Protein AF-A0A917W7C1-F1 (afdb_monomer_lite)

Foldseek 3Di:
DDAFDWDPDDLQLFPFDWDWDDDPNWIKIKTKHKAFDPVLAPDPVPADQLDWFFAQLPPDPPPVPDPRRGGRTFIWMWMWIDDPVDTHTFDIDTDHAQDWDDGPQKIKHWPDFIHGNCRHVHGGPSPTDTIMTIDTDPPPD

Radius of gyration: 16.4 Å; chains: 1; bounding box: 44×34×48 Å

Sequence (141 aa):
MTELAQLPVDPDEGFPQAFLFAFGGTTYGITWYVDAAESQLPAARAADPTMIIDVTGDRSADAVTAKNPAPQGILVLTVDRRDADAITPLLRRRVIPGLSYAAGQLLLVVRTATIALGNLNGTGSYGSVLDVGVGPMAGAA

Organism: NCBI:txid1716077

Secondary structure (DSSP, 8-state):
-PPPEEP---GGG-BSEEEEEEETTEEEEEEEEEE--GGGSPPGGG--TTPEE-SSS---TTSTTSS-PPPS-EEEEEEEEEETTEEEEEEEEE--TT-EEEETTEEEEEEEEEEEGGGBS--S-SS-EEEEEEEEPTT--

pLDDT: mean 87.62, std 14.84, range [42.41, 98.56]

Structure (mmCIF, N/CA/C/O backbone):
data_AF-A0A917W7C1-F1
#
_entry.id   AF-A0A917W7C1-F1
#
loop_
_atom_site.group_PDB
_atom_site.id
_atom_site.type_symbol
_atom_site.label_atom_id
_atom_site.label_alt_id
_atom_site.label_comp_id
_atom_site.label_asym_id
_atom_site.label_entity_id
_atom_site.label_seq_id
_atom_site.pdbx_PDB_ins_code
_atom_site.Cartn_x
_atom_site.Cartn_y
_atom_site.Cartn_z
_atom_site.occupancy
_atom_site.B_iso_or_equiv
_atom_site.auth_seq_id
_atom_site.auth_comp_id
_atom_site.auth_asym_id
_atom_site.auth_atom_id
_atom_site.pdbx_PDB_model_num
ATOM 1 N N . MET A 1 1 ? -3.629 -20.878 12.771 1.00 53.16 1 MET A N 1
ATOM 2 C CA . MET A 1 1 ? -3.336 -19.730 11.886 1.00 53.16 1 MET A CA 1
ATOM 3 C C . MET A 1 1 ? -4.649 -19.022 11.626 1.00 53.16 1 MET A C 1
ATOM 5 O O . MET A 1 1 ? -5.591 -19.702 11.249 1.00 53.16 1 MET A O 1
ATOM 9 N N . THR A 1 2 ? -4.741 -17.722 11.899 1.00 66.00 2 THR A N 1
ATOM 10 C CA . THR A 1 2 ? -5.923 -16.923 11.540 1.00 66.00 2 THR A CA 1
ATOM 11 C C . THR A 1 2 ? -5.978 -16.808 10.020 1.00 66.00 2 THR A C 1
ATOM 13 O O . THR A 1 2 ? -4.981 -16.430 9.406 1.00 66.00 2 THR A O 1
ATOM 16 N N . GLU A 1 3 ? -7.100 -17.176 9.412 1.00 83.31 3 GLU A N 1
ATOM 17 C CA . GLU A 1 3 ? -7.321 -16.996 7.978 1.00 83.31 3 GLU A CA 1
ATOM 18 C C . GLU A 1 3 ? -7.468 -15.496 7.677 1.00 83.31 3 GLU A C 1
ATOM 20 O O . GLU A 1 3 ? -8.243 -14.802 8.337 1.00 83.31 3 GLU A O 1
ATOM 25 N N . LEU A 1 4 ? -6.671 -14.979 6.737 1.00 91.44 4 LEU A N 1
ATOM 26 C CA . LEU A 1 4 ? -6.693 -13.568 6.348 1.00 91.44 4 LEU A CA 1
ATOM 27 C C . LEU A 1 4 ? -7.550 -13.396 5.096 1.00 91.44 4 LEU A C 1
ATOM 29 O O . LEU A 1 4 ? -7.293 -14.047 4.081 1.00 91.44 4 LEU A O 1
ATOM 33 N N . ALA A 1 5 ? -8.508 -12.474 5.154 1.00 93.88 5 ALA A N 1
ATOM 34 C CA . ALA A 1 5 ? -9.292 -12.069 3.996 1.00 93.88 5 ALA A CA 1
ATOM 35 C C . ALA A 1 5 ? -8.413 -11.306 2.996 1.00 93.88 5 ALA A C 1
ATOM 37 O O . ALA A 1 5 ? -7.397 -10.722 3.368 1.00 93.88 5 ALA A O 1
ATOM 38 N N . GLN A 1 6 ? -8.792 -11.300 1.721 1.00 95.44 6 GLN A N 1
ATOM 39 C CA . GLN A 1 6 ? -8.099 -10.509 0.709 1.00 95.44 6 GLN A CA 1
ATOM 40 C C . GLN A 1 6 ? -8.564 -9.050 0.767 1.00 95.44 6 GLN A C 1
ATOM 42 O O . GLN A 1 6 ? -9.763 -8.769 0.775 1.00 95.44 6 GLN A O 1
ATOM 47 N N . LEU A 1 7 ? -7.610 -8.123 0.810 1.00 95.38 7 LEU A N 1
ATOM 48 C CA . LEU A 1 7 ? -7.875 -6.694 0.716 1.00 95.38 7 LEU A CA 1
ATOM 49 C C . LEU A 1 7 ? -8.205 -6.328 -0.748 1.00 95.38 7 LEU A C 1
ATOM 51 O O . LEU A 1 7 ? -7.538 -6.846 -1.647 1.00 95.38 7 LEU A O 1
ATOM 55 N N . PRO A 1 8 ? -9.194 -5.453 -1.014 1.00 93.25 8 PRO A N 1
ATOM 56 C CA . PRO A 1 8 ? -9.654 -5.148 -2.371 1.00 93.25 8 PRO A CA 1
ATOM 57 C C . PRO A 1 8 ? -8.722 -4.153 -3.080 1.00 93.25 8 PRO A C 1
ATOM 59 O O . PRO A 1 8 ? -9.087 -3.014 -3.343 1.00 93.25 8 PRO A O 1
ATOM 62 N N . VAL A 1 9 ? -7.491 -4.577 -3.340 1.00 95.12 9 VAL A N 1
ATOM 63 C CA . VAL A 1 9 ? -6.515 -3.829 -4.135 1.00 95.12 9 VAL A CA 1
ATOM 64 C C . VAL A 1 9 ? -6.744 -4.160 -5.609 1.00 95.12 9 VAL A C 1
ATOM 66 O O . VAL A 1 9 ? -6.735 -5.336 -5.971 1.00 95.12 9 VAL A O 1
ATOM 69 N N . ASP A 1 10 ? -6.919 -3.137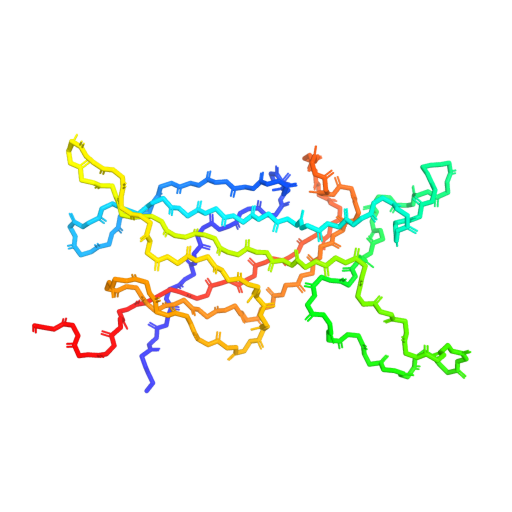 -6.445 1.00 95.88 10 ASP A N 1
ATOM 70 C CA . ASP A 1 10 ? -6.969 -3.271 -7.906 1.00 95.88 10 ASP A CA 1
ATOM 71 C C . ASP A 1 10 ? -5.689 -2.681 -8.530 1.00 95.88 10 ASP A C 1
ATOM 73 O O . ASP A 1 10 ? -5.558 -1.457 -8.607 1.00 95.88 10 ASP A O 1
ATOM 77 N N . PRO A 1 11 ? -4.717 -3.508 -8.954 1.00 94.31 11 PRO A N 1
ATOM 78 C CA . PRO A 1 11 ? -3.465 -3.018 -9.526 1.00 94.31 11 PRO A CA 1
ATOM 79 C C . PRO A 1 11 ? -3.634 -2.208 -10.820 1.00 94.31 11 PRO A C 1
ATOM 81 O O . PRO A 1 11 ? -2.737 -1.433 -11.160 1.00 94.31 11 PRO A O 1
ATOM 84 N N . ASP A 1 12 ? -4.759 -2.356 -11.525 1.00 96.44 12 ASP A N 1
ATOM 85 C CA . ASP A 1 12 ? -5.012 -1.663 -12.789 1.00 96.44 12 ASP A CA 1
ATOM 86 C C . ASP A 1 12 ? -5.416 -0.194 -12.573 1.00 96.44 12 ASP A C 1
ATOM 88 O O . ASP A 1 12 ? -5.289 0.618 -13.494 1.00 96.44 12 ASP A O 1
ATOM 92 N N . GLU A 1 13 ? -5.821 0.193 -11.357 1.00 96.38 13 GLU A N 1
ATOM 93 C CA . GLU A 1 13 ? -6.025 1.602 -10.980 1.00 96.38 13 GLU A CA 1
ATOM 94 C C . GLU A 1 13 ? -4.703 2.380 -10.844 1.00 96.38 13 GLU A C 1
ATOM 96 O O . GLU A 1 13 ? -4.704 3.613 -10.827 1.00 96.38 13 GLU A O 1
ATOM 101 N N . GLY A 1 14 ? -3.568 1.677 -10.802 1.00 96.12 14 GLY A N 1
ATOM 102 C CA . GLY A 1 14 ? -2.247 2.279 -10.682 1.00 96.12 14 GLY A CA 1
ATOM 103 C C . GLY A 1 14 ? -1.865 2.685 -9.262 1.00 96.12 14 GLY A C 1
ATOM 104 O O . GLY A 1 14 ? -2.600 2.496 -8.300 1.00 96.12 14 GLY A O 1
ATOM 105 N N . PHE A 1 15 ? -0.662 3.241 -9.129 1.00 96.69 15 PHE A N 1
ATOM 106 C CA . PHE A 1 15 ? -0.091 3.686 -7.860 1.00 96.69 15 PHE A CA 1
ATOM 107 C C . PHE A 1 15 ? 0.298 5.163 -7.980 1.00 96.69 15 PHE A C 1
ATOM 109 O O . PHE A 1 15 ? 1.147 5.484 -8.812 1.00 96.69 15 PHE A O 1
ATOM 116 N N . PRO A 1 16 ? -0.271 6.070 -7.168 1.00 97.31 16 PRO A N 1
ATOM 117 C CA . PRO A 1 16 ? -0.978 5.795 -5.918 1.00 97.31 16 PRO A CA 1
ATOM 118 C C . PRO A 1 16 ? -2.406 5.242 -6.080 1.00 97.31 16 PRO A C 1
ATOM 120 O O . PRO A 1 16 ? -3.151 5.696 -6.939 1.00 97.31 16 PRO A O 1
ATOM 123 N N . GLN A 1 17 ? -2.793 4.341 -5.172 1.00 96.75 17 GLN A N 1
ATOM 124 C CA . GLN A 1 17 ? -4.163 3.849 -4.988 1.00 96.75 17 GLN A CA 1
ATOM 125 C C . GLN A 1 17 ? -4.610 4.102 -3.550 1.00 96.75 17 GLN A C 1
ATOM 127 O O . GLN A 1 17 ? -3.856 3.832 -2.613 1.00 96.75 17 GLN A O 1
ATOM 132 N N . ALA A 1 18 ? -5.842 4.575 -3.358 1.00 97.06 18 ALA A N 1
ATOM 133 C CA . ALA A 1 18 ? -6.411 4.803 -2.036 1.00 97.06 18 ALA A CA 1
ATOM 134 C C . ALA A 1 18 ? -7.886 4.406 -1.972 1.00 97.06 18 ALA A C 1
ATOM 136 O O . ALA A 1 18 ? -8.655 4.702 -2.881 1.00 97.06 18 ALA A O 1
ATOM 137 N N . PHE A 1 19 ? -8.295 3.797 -0.862 1.00 97.06 19 PHE A N 1
ATOM 138 C CA . PHE A 1 19 ? -9.686 3.418 -0.629 1.00 97.06 19 PHE A CA 1
ATOM 139 C C . PHE A 1 19 ? -10.024 3.398 0.863 1.00 97.06 19 PHE A C 1
ATOM 141 O O . PHE A 1 19 ? -9.150 3.427 1.734 1.00 97.06 19 PHE A O 1
ATOM 148 N N . LEU A 1 20 ? -11.326 3.366 1.150 1.00 96.69 20 LEU A N 1
ATOM 149 C CA . LEU A 1 20 ? -11.849 3.193 2.499 1.00 96.69 20 LEU A CA 1
ATOM 150 C C . LEU A 1 20 ? -12.115 1.719 2.781 1.00 96.69 20 LEU A C 1
ATOM 152 O O . LEU A 1 20 ? -12.650 1.001 1.939 1.00 96.69 20 LEU A O 1
ATOM 156 N N . PHE A 1 21 ? -11.787 1.286 3.991 1.00 96.50 21 PHE A N 1
ATOM 157 C CA . PHE A 1 21 ? -11.978 -0.082 4.444 1.00 96.50 21 PHE A CA 1
ATOM 158 C C . PHE A 1 21 ? -12.627 -0.093 5.828 1.00 96.50 21 PHE A C 1
ATOM 160 O O . PHE A 1 21 ? -12.079 0.460 6.778 1.00 96.50 21 PHE A O 1
ATOM 167 N N . ALA A 1 22 ? -13.802 -0.707 5.950 1.00 95.50 22 ALA A N 1
ATOM 168 C CA . ALA A 1 22 ? -14.512 -0.816 7.221 1.00 95.50 22 ALA A CA 1
ATOM 169 C C . ALA A 1 22 ? -14.181 -2.144 7.917 1.00 95.50 22 ALA A C 1
ATOM 171 O O . ALA A 1 22 ? -14.325 -3.213 7.324 1.00 95.50 22 ALA A O 1
ATOM 172 N N . PHE A 1 23 ? -13.779 -2.088 9.187 1.00 93.88 23 PHE A N 1
ATOM 173 C CA . PHE A 1 23 ? -13.462 -3.265 9.997 1.00 93.88 23 PHE A CA 1
ATOM 174 C C . PHE A 1 23 ? -13.722 -2.997 11.479 1.00 93.88 23 PHE A C 1
ATOM 176 O O . PHE A 1 23 ? -13.302 -1.968 12.005 1.00 93.88 23 PHE A O 1
ATOM 183 N N . GLY A 1 24 ? -14.414 -3.912 12.166 1.00 90.25 24 GLY A N 1
ATOM 184 C CA . GLY A 1 24 ? -14.677 -3.777 13.606 1.00 90.25 24 GLY A CA 1
ATOM 185 C C . GLY A 1 24 ? -15.411 -2.481 13.985 1.00 90.25 24 GLY A C 1
ATOM 186 O O . GLY A 1 24 ? -15.123 -1.892 15.021 1.00 90.25 24 GLY A O 1
ATOM 187 N N . GLY A 1 25 ? -16.297 -1.979 13.115 1.00 91.94 25 GLY A N 1
ATOM 188 C CA . GLY A 1 25 ? -16.991 -0.695 13.306 1.00 91.94 25 GLY A CA 1
ATOM 189 C C . GLY A 1 25 ? -16.124 0.551 13.077 1.00 91.94 25 GLY A C 1
ATOM 190 O O . GLY A 1 25 ? -16.618 1.666 13.206 1.00 91.94 25 GLY A O 1
ATOM 191 N N . THR A 1 26 ? -14.854 0.378 12.711 1.00 95.00 26 THR A N 1
ATOM 192 C CA . THR A 1 26 ? -13.909 1.458 12.420 1.00 95.00 26 THR A CA 1
ATOM 193 C C . THR A 1 26 ? -13.712 1.594 10.911 1.00 95.00 26 THR A C 1
ATOM 195 O O . THR A 1 26 ? -13.556 0.590 10.215 1.00 95.00 26 THR A O 1
ATOM 198 N N . THR A 1 27 ? -13.688 2.826 10.396 1.00 97.50 27 THR A N 1
ATOM 199 C CA . THR A 1 27 ? -13.312 3.095 8.999 1.00 97.50 27 THR A CA 1
ATOM 200 C C . THR A 1 27 ? -11.828 3.420 8.924 1.00 97.50 27 THR A C 1
ATOM 202 O O . THR A 1 27 ? -11.333 4.261 9.670 1.00 97.50 27 THR A O 1
ATOM 205 N N . TYR A 1 28 ? -11.120 2.774 8.007 1.00 98.00 28 TYR A N 1
ATOM 206 C CA . TYR A 1 28 ? -9.709 3.006 7.736 1.00 98.00 28 TYR A CA 1
ATOM 207 C C . TYR A 1 28 ? -9.538 3.608 6.343 1.00 98.00 28 TYR A C 1
ATOM 209 O O . TYR A 1 28 ? -10.162 3.142 5.391 1.00 98.00 28 TYR A O 1
ATOM 217 N N . GLY A 1 29 ? -8.691 4.625 6.212 1.00 98.06 29 GLY A N 1
ATOM 218 C CA . GLY A 1 29 ? -8.118 5.013 4.929 1.00 98.06 29 GLY A CA 1
ATOM 219 C C . GLY A 1 29 ? -6.871 4.179 4.675 1.00 98.06 29 GLY A C 1
ATOM 220 O O . GLY A 1 29 ? -5.966 4.148 5.508 1.00 98.06 29 GLY A O 1
ATOM 221 N N . ILE A 1 30 ? -6.834 3.472 3.551 1.00 98.38 30 ILE A N 1
ATOM 222 C CA . ILE A 1 30 ? -5.670 2.695 3.121 1.00 98.38 30 ILE A CA 1
ATOM 223 C C . ILE A 1 30 ? -5.138 3.339 1.851 1.00 98.38 30 ILE A C 1
ATOM 225 O O . ILE A 1 30 ? -5.904 3.665 0.946 1.00 98.38 30 ILE A O 1
ATOM 229 N N . THR A 1 31 ? -3.827 3.550 1.783 1.00 98.38 31 THR A N 1
ATOM 230 C CA . THR A 1 31 ? -3.172 4.065 0.579 1.00 98.38 31 THR A CA 1
ATOM 231 C C . THR A 1 31 ? -1.894 3.298 0.298 1.00 98.38 31 THR A C 1
ATOM 233 O O . THR A 1 31 ? -1.088 3.044 1.197 1.00 98.38 31 THR A O 1
ATOM 236 N N . TRP A 1 32 ? -1.718 2.968 -0.974 1.00 97.69 32 TRP A N 1
ATOM 237 C CA . TRP A 1 32 ? -0.531 2.360 -1.544 1.00 97.69 32 TRP A CA 1
ATOM 238 C C . TRP A 1 32 ? 0.084 3.344 -2.516 1.00 97.69 32 TRP A C 1
ATOM 240 O O . TRP A 1 32 ? -0.611 3.878 -3.376 1.00 97.69 32 TRP A O 1
ATOM 250 N N . TYR A 1 33 ? 1.382 3.584 -2.411 1.00 97.19 33 TYR A N 1
ATOM 251 C CA . TYR A 1 33 ? 2.092 4.372 -3.408 1.00 97.19 33 TYR A CA 1
ATOM 252 C C . TYR A 1 33 ? 3.516 3.863 -3.576 1.00 97.19 33 TYR A C 1
ATOM 254 O O . TYR A 1 33 ? 4.097 3.287 -2.655 1.00 97.19 33 TYR A O 1
ATOM 262 N N . VAL A 1 34 ? 4.071 4.079 -4.765 1.00 95.88 34 VAL A N 1
ATOM 263 C CA . VAL A 1 34 ? 5.476 3.801 -5.045 1.00 95.88 34 VAL A CA 1
ATOM 264 C C . VAL A 1 34 ? 6.249 5.106 -4.964 1.00 95.88 34 VAL A C 1
ATOM 266 O O . VAL A 1 34 ? 5.892 6.089 -5.609 1.00 95.88 34 VAL A O 1
ATOM 269 N N . ASP A 1 35 ? 7.305 5.103 -4.164 1.00 94.50 35 ASP A N 1
ATOM 270 C CA . ASP A 1 35 ? 8.299 6.168 -4.133 1.00 94.50 35 ASP A CA 1
ATOM 271 C C . ASP A 1 35 ? 9.521 5.697 -4.924 1.00 94.50 35 ASP A C 1
ATOM 273 O O . ASP A 1 35 ? 10.245 4.799 -4.488 1.00 94.50 35 ASP A O 1
ATOM 277 N N . ALA A 1 36 ? 9.695 6.239 -6.125 1.00 91.19 36 ALA A N 1
ATOM 278 C CA . ALA A 1 36 ? 10.780 5.905 -7.034 1.00 91.19 36 ALA A CA 1
ATOM 279 C C . ALA A 1 36 ? 11.406 7.198 -7.553 1.00 91.19 36 ALA A C 1
ATOM 281 O O . ALA A 1 36 ? 10.706 8.071 -8.072 1.00 91.19 36 ALA A O 1
ATOM 282 N N . ALA A 1 37 ? 12.728 7.323 -7.438 1.00 87.75 37 ALA A N 1
ATOM 283 C CA . ALA A 1 37 ? 13.425 8.441 -8.051 1.00 87.75 37 ALA A CA 1
ATOM 284 C C . ALA A 1 37 ? 13.436 8.256 -9.573 1.00 87.75 37 ALA A C 1
ATOM 286 O O . ALA A 1 37 ? 13.812 7.196 -10.070 1.00 87.75 37 ALA A O 1
ATOM 287 N N . GLU A 1 38 ? 13.086 9.302 -10.324 1.00 86.06 38 GLU A N 1
ATOM 288 C CA . GLU A 1 38 ? 13.045 9.260 -11.795 1.00 86.06 38 GLU A CA 1
ATOM 289 C C . GLU A 1 38 ? 14.380 8.798 -12.405 1.00 86.06 38 GLU A C 1
ATOM 291 O O . GLU A 1 38 ? 14.400 8.058 -13.382 1.00 86.06 38 GLU A O 1
ATOM 296 N N . SER A 1 39 ? 15.506 9.147 -11.774 1.00 85.50 39 SER A N 1
ATOM 297 C CA . SER A 1 39 ? 16.850 8.722 -12.188 1.00 85.50 39 SER A CA 1
ATOM 298 C C . SER A 1 39 ? 17.114 7.216 -12.059 1.00 85.50 39 SER A C 1
ATOM 300 O O . SER A 1 39 ? 18.090 6.726 -12.626 1.00 85.50 39 SER A O 1
ATOM 302 N N . GLN A 1 40 ? 16.283 6.485 -11.314 1.00 83.94 40 GLN A N 1
ATOM 303 C CA . GLN A 1 40 ? 16.345 5.027 -11.179 1.00 83.94 40 GLN A CA 1
ATOM 304 C C . GLN A 1 40 ? 15.425 4.303 -12.173 1.00 83.94 40 GLN A C 1
ATOM 306 O O . GLN A 1 40 ? 15.523 3.081 -12.313 1.00 83.94 40 GLN A O 1
ATOM 311 N N . LEU A 1 41 ? 14.541 5.034 -12.858 1.00 85.75 41 LEU A N 1
ATOM 312 C CA . LEU A 1 41 ? 13.612 4.484 -13.837 1.00 85.75 41 LEU A CA 1
ATOM 313 C C . LEU A 1 41 ? 14.218 4.507 -15.252 1.00 85.75 41 LEU A C 1
ATOM 315 O O . LEU A 1 41 ? 15.095 5.324 -15.551 1.00 85.75 41 LEU A O 1
ATOM 319 N N . PRO A 1 42 ? 13.768 3.618 -16.157 1.00 83.31 42 PRO A N 1
ATOM 320 C CA . PRO A 1 42 ? 14.144 3.692 -17.563 1.00 83.31 42 PRO A CA 1
ATOM 321 C C . PRO A 1 42 ? 13.755 5.042 -18.171 1.00 83.31 42 PRO A C 1
ATOM 323 O O . PRO A 1 42 ? 12.680 5.575 -17.899 1.00 83.31 42 PRO A O 1
ATOM 326 N N . ALA A 1 43 ? 14.600 5.574 -19.054 1.00 80.62 43 ALA A N 1
ATOM 327 C CA . ALA A 1 43 ? 14.269 6.786 -19.794 1.00 80.62 43 ALA A CA 1
ATOM 328 C C . ALA A 1 43 ? 12.974 6.592 -20.604 1.00 80.62 43 ALA A C 1
ATOM 330 O O . ALA A 1 43 ? 12.817 5.579 -21.284 1.00 80.62 43 ALA A O 1
ATOM 331 N N . ALA A 1 44 ? 12.090 7.597 -20.609 1.00 73.56 44 ALA A N 1
ATOM 332 C CA . ALA A 1 44 ? 10.744 7.502 -21.191 1.00 73.56 44 ALA A CA 1
ATOM 333 C C . ALA A 1 44 ? 10.700 6.993 -22.647 1.00 73.56 44 ALA A C 1
ATOM 335 O O . ALA A 1 44 ? 9.775 6.291 -23.034 1.00 73.56 44 ALA A O 1
ATOM 336 N N . ARG A 1 45 ? 11.718 7.298 -23.465 1.00 62.44 45 ARG A N 1
ATOM 337 C CA . ARG A 1 45 ? 11.799 6.835 -24.867 1.00 62.44 45 ARG A CA 1
ATOM 338 C C . ARG A 1 45 ? 12.095 5.338 -25.027 1.00 62.44 45 ARG A C 1
ATOM 340 O O . ARG A 1 45 ? 11.934 4.821 -26.125 1.00 62.44 45 ARG A O 1
ATOM 347 N N . ALA A 1 46 ? 12.560 4.677 -23.972 1.00 69.06 46 ALA A N 1
ATOM 348 C CA . ALA A 1 46 ? 12.903 3.256 -23.939 1.00 69.06 46 ALA A CA 1
ATOM 349 C C . ALA A 1 46 ? 12.057 2.473 -22.916 1.00 69.06 46 ALA A C 1
ATOM 351 O O . ALA A 1 46 ? 12.327 1.299 -22.673 1.00 69.06 46 ALA A O 1
ATOM 352 N N . ALA A 1 47 ? 11.070 3.122 -22.292 1.00 80.56 47 ALA A N 1
ATOM 353 C CA . ALA A 1 47 ? 10.235 2.526 -21.264 1.00 80.56 47 ALA A CA 1
ATOM 354 C C . ALA A 1 47 ? 9.197 1.581 -21.886 1.00 80.56 47 ALA A C 1
ATOM 356 O O . ALA A 1 47 ? 8.262 2.021 -22.553 1.00 80.56 47 ALA A O 1
ATOM 357 N N . ASP A 1 48 ? 9.354 0.283 -21.637 1.00 89.81 48 ASP A N 1
ATOM 358 C CA . ASP A 1 48 ? 8.273 -0.686 -21.799 1.00 89.81 48 ASP A CA 1
ATOM 359 C C . ASP A 1 48 ? 7.331 -0.558 -20.586 1.00 89.81 48 ASP A C 1
ATOM 361 O O . ASP A 1 48 ? 7.781 -0.764 -19.454 1.00 89.81 48 ASP A O 1
ATOM 365 N N . PRO A 1 49 ? 6.043 -0.210 -20.768 1.00 91.25 49 PRO A N 1
ATOM 366 C CA . PRO A 1 49 ? 5.115 -0.048 -19.652 1.00 91.25 49 PRO A CA 1
ATOM 367 C C . PRO A 1 49 ? 4.869 -1.354 -18.882 1.00 91.25 49 PRO A C 1
ATOM 369 O O . PRO A 1 49 ? 4.486 -1.298 -17.717 1.00 91.25 49 PRO A O 1
ATOM 372 N N . THR A 1 50 ? 5.129 -2.518 -19.481 1.00 93.50 50 THR A N 1
ATOM 373 C CA . THR A 1 50 ? 5.004 -3.832 -18.824 1.00 93.50 50 THR A CA 1
ATOM 374 C C . THR A 1 50 ? 6.246 -4.227 -18.020 1.00 93.50 50 THR A C 1
ATOM 376 O O . THR A 1 50 ? 6.250 -5.238 -17.316 1.00 93.50 50 THR A O 1
ATOM 379 N N . MET A 1 51 ? 7.318 -3.426 -18.080 1.00 90.75 51 MET A N 1
ATOM 380 C CA . MET A 1 51 ? 8.543 -3.683 -17.331 1.00 90.75 51 MET A CA 1
ATOM 381 C C . MET A 1 51 ? 8.282 -3.655 -15.825 1.00 90.75 51 MET A C 1
ATOM 383 O O . MET A 1 51 ? 7.863 -2.638 -15.276 1.00 90.75 51 MET A O 1
ATOM 387 N N . ILE A 1 52 ? 8.633 -4.742 -15.137 1.00 90.44 52 ILE A N 1
ATOM 388 C CA . ILE A 1 52 ? 8.576 -4.799 -13.676 1.00 90.44 52 ILE A CA 1
ATOM 389 C C . ILE A 1 52 ? 9.752 -4.047 -13.053 1.00 90.44 52 ILE A C 1
ATOM 391 O O . ILE A 1 52 ? 10.926 -4.403 -13.264 1.00 90.44 52 ILE A O 1
ATOM 395 N N . ILE A 1 53 ? 9.417 -3.066 -12.218 1.00 88.19 53 ILE A N 1
ATOM 396 C CA . ILE A 1 53 ? 10.367 -2.381 -11.349 1.00 88.19 53 ILE A CA 1
ATOM 397 C C . ILE A 1 53 ? 10.435 -3.061 -9.978 1.00 88.19 53 ILE A C 1
ATOM 399 O O . ILE A 1 53 ? 9.436 -3.530 -9.433 1.00 88.19 53 ILE A O 1
ATOM 403 N N . ASP A 1 54 ? 11.637 -3.131 -9.417 1.00 86.38 54 ASP A N 1
ATOM 404 C CA . ASP A 1 54 ? 11.841 -3.642 -8.069 1.00 86.38 54 ASP A CA 1
ATOM 405 C C . ASP A 1 54 ? 11.508 -2.560 -7.035 1.00 86.38 54 ASP A C 1
ATOM 407 O O . ASP A 1 54 ? 12.231 -1.570 -6.899 1.00 86.38 54 ASP A O 1
ATOM 411 N N . VAL A 1 55 ? 10.401 -2.767 -6.319 1.00 88.81 55 VAL A N 1
ATOM 412 C CA . VAL A 1 55 ? 9.905 -1.889 -5.245 1.00 88.81 55 VAL A CA 1
ATOM 413 C C . VAL A 1 55 ? 9.909 -2.557 -3.869 1.00 88.81 55 VAL A C 1
ATOM 415 O O . VAL A 1 55 ? 9.541 -1.931 -2.871 1.00 88.81 55 VAL A O 1
ATOM 418 N N . THR A 1 56 ? 10.295 -3.833 -3.799 1.00 84.94 56 THR A N 1
ATOM 419 C CA . THR A 1 56 ? 10.345 -4.608 -2.550 1.00 84.94 56 THR A CA 1
ATOM 420 C C . THR A 1 56 ? 11.784 -4.840 -2.100 1.00 84.94 56 THR A C 1
ATOM 422 O O . THR A 1 56 ? 12.052 -4.870 -0.896 1.00 84.94 56 THR A O 1
ATOM 425 N N . GLY A 1 57 ? 12.735 -4.849 -3.037 1.00 75.44 57 GLY A N 1
ATOM 426 C CA . GLY A 1 57 ? 14.131 -5.209 -2.814 1.00 75.44 57 GLY A CA 1
ATOM 427 C C . GLY A 1 57 ? 14.372 -6.719 -2.841 1.00 75.44 57 GLY A C 1
ATOM 428 O O . GLY A 1 57 ? 15.408 -7.155 -2.346 1.00 75.44 57 GLY A O 1
ATOM 429 N N . ASP A 1 58 ? 13.426 -7.504 -3.372 1.00 65.06 58 ASP A N 1
ATOM 430 C CA . ASP A 1 58 ? 13.490 -8.974 -3.402 1.00 65.06 58 ASP A CA 1
ATOM 431 C C . ASP A 1 58 ? 14.134 -9.530 -4.683 1.00 65.06 58 ASP A C 1
ATOM 433 O O . ASP A 1 58 ? 14.251 -10.750 -4.839 1.00 65.06 58 ASP A O 1
ATOM 437 N N . ARG A 1 59 ? 14.553 -8.680 -5.634 1.00 58.53 59 ARG A N 1
ATOM 438 C CA . ARG A 1 59 ? 15.231 -9.169 -6.843 1.00 58.53 59 ARG A CA 1
ATOM 439 C C . ARG A 1 59 ? 16.589 -9.752 -6.437 1.00 58.53 59 ARG A C 1
ATOM 441 O O . ARG A 1 59 ? 17.485 -9.020 -6.025 1.00 58.53 59 ARG A O 1
ATOM 448 N N . SER A 1 60 ? 16.729 -11.078 -6.546 1.00 47.44 60 SER A N 1
ATOM 449 C CA . SER A 1 60 ? 17.992 -11.774 -6.273 1.00 47.44 60 SER A CA 1
ATOM 450 C C . SER A 1 60 ? 19.133 -11.131 -7.065 1.00 47.44 60 SER A C 1
ATOM 452 O O . SER A 1 60 ? 18.992 -10.835 -8.255 1.00 47.44 60 SER A O 1
ATOM 454 N N . ALA A 1 61 ? 20.287 -10.988 -6.414 1.00 49.22 61 ALA A N 1
ATOM 455 C CA . ALA A 1 61 ? 21.553 -10.569 -7.010 1.00 49.22 61 ALA A CA 1
ATOM 456 C C . ALA A 1 61 ? 22.061 -11.511 -8.133 1.00 49.22 61 ALA A C 1
ATOM 458 O O . ALA A 1 61 ? 23.118 -11.261 -8.707 1.00 49.22 61 ALA A O 1
ATOM 459 N N . ASP A 1 62 ? 21.302 -12.554 -8.488 1.00 43.44 62 ASP A N 1
ATOM 460 C CA . ASP A 1 62 ? 21.582 -13.514 -9.563 1.00 43.44 62 ASP A CA 1
ATOM 461 C C . ASP A 1 62 ? 21.293 -12.992 -10.985 1.00 43.44 62 ASP A C 1
ATOM 463 O O . ASP A 1 62 ? 21.295 -13.755 -11.951 1.00 43.44 62 ASP A O 1
ATOM 467 N N . ALA A 1 63 ? 21.122 -11.682 -11.175 1.00 49.53 63 ALA A N 1
ATOM 468 C CA . ALA A 1 63 ? 21.418 -11.072 -12.469 1.00 49.53 63 ALA A CA 1
ATOM 469 C C . ALA A 1 63 ? 22.951 -11.057 -12.643 1.00 49.53 63 ALA A C 1
ATOM 471 O O . ALA A 1 63 ? 23.600 -10.073 -12.294 1.00 49.53 63 ALA A O 1
ATOM 472 N N . VAL A 1 64 ? 23.496 -12.173 -13.153 1.00 44.47 64 VAL A N 1
ATOM 473 C CA . VAL A 1 64 ? 24.903 -12.657 -13.257 1.00 44.47 64 VAL A CA 1
ATOM 474 C C . VAL A 1 64 ? 26.000 -11.650 -13.696 1.00 44.47 64 VAL A C 1
ATOM 476 O O . VAL A 1 64 ? 27.162 -12.015 -13.832 1.00 44.47 64 VAL A O 1
ATOM 479 N N . THR A 1 65 ? 25.727 -10.355 -13.832 1.00 49.97 65 THR A N 1
ATOM 480 C CA . THR A 1 65 ? 26.740 -9.333 -14.157 1.00 49.97 65 THR A CA 1
ATOM 481 C C . THR A 1 65 ? 26.584 -7.976 -13.460 1.00 49.97 65 THR A C 1
ATOM 483 O O . THR A 1 65 ? 27.426 -7.107 -13.682 1.00 49.97 65 THR A O 1
ATOM 486 N N . ALA A 1 66 ? 25.583 -7.746 -12.604 1.00 46.69 66 ALA A N 1
ATOM 487 C CA . ALA A 1 66 ? 25.407 -6.443 -11.954 1.00 46.69 66 ALA A CA 1
ATOM 488 C C . ALA A 1 66 ? 25.581 -6.533 -10.436 1.00 46.69 66 ALA A C 1
ATOM 490 O O . ALA A 1 66 ? 24.836 -7.205 -9.734 1.00 46.69 66 ALA A O 1
ATOM 491 N N . LYS A 1 67 ? 26.574 -5.801 -9.933 1.00 46.94 67 LYS A N 1
ATOM 492 C CA . LYS A 1 67 ? 26.849 -5.528 -8.521 1.00 46.94 67 LYS A CA 1
ATOM 493 C C . LYS A 1 67 ? 25.581 -4.966 -7.848 1.00 46.94 67 LYS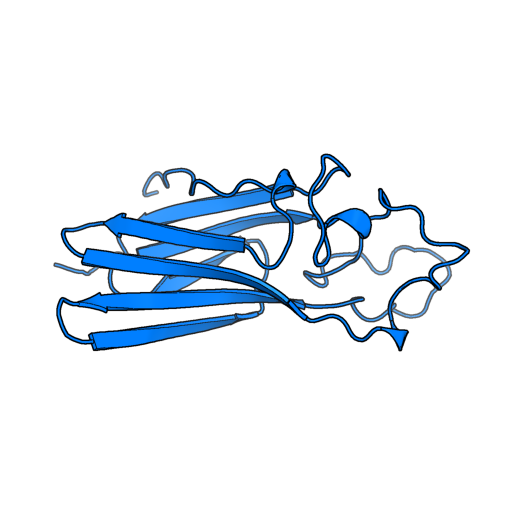 A C 1
ATOM 495 O O . LYS A 1 67 ? 25.365 -3.766 -7.911 1.00 46.94 67 LYS A O 1
ATOM 500 N N . ASN A 1 68 ? 24.748 -5.851 -7.294 1.00 45.81 68 ASN A N 1
ATOM 501 C CA . ASN A 1 68 ? 23.503 -5.606 -6.552 1.00 45.81 68 ASN A CA 1
ATOM 502 C C . ASN A 1 68 ? 22.769 -4.305 -6.956 1.00 45.81 68 ASN A C 1
ATOM 504 O O . ASN A 1 68 ? 22.961 -3.282 -6.289 1.00 45.81 68 ASN A O 1
ATOM 508 N N . PRO A 1 69 ? 21.997 -4.281 -8.063 1.00 59.62 69 PRO A N 1
ATOM 509 C CA . PRO A 1 69 ? 21.276 -3.073 -8.443 1.00 59.62 69 PRO A CA 1
ATOM 510 C C . PRO A 1 69 ? 20.325 -2.690 -7.305 1.00 59.62 69 PRO A C 1
ATOM 512 O O . PRO A 1 69 ? 19.509 -3.498 -6.874 1.00 59.62 69 PRO A O 1
ATOM 515 N N . ALA A 1 70 ? 20.475 -1.472 -6.780 1.00 65.88 70 ALA A N 1
ATOM 516 C CA . ALA A 1 70 ? 19.578 -0.956 -5.755 1.00 65.88 70 ALA A CA 1
ATOM 517 C C . ALA A 1 70 ? 18.122 -1.021 -6.257 1.00 65.88 70 ALA A C 1
ATOM 519 O O . ALA A 1 70 ? 17.902 -0.825 -7.459 1.00 65.88 70 ALA A O 1
ATOM 520 N N . PRO A 1 71 ? 17.137 -1.262 -5.370 1.00 73.44 71 PRO A N 1
ATOM 521 C CA . PRO A 1 71 ? 15.735 -1.234 -5.760 1.00 73.44 71 PRO A CA 1
ATOM 522 C C . PRO A 1 71 ? 15.408 0.091 -6.460 1.00 73.44 71 PRO A C 1
ATOM 524 O O . PRO A 1 71 ? 15.919 1.155 -6.094 1.00 73.44 71 PRO A O 1
ATOM 527 N N . GLN A 1 72 ? 14.582 -0.000 -7.500 1.00 85.38 72 GLN A N 1
ATOM 528 C CA . GLN A 1 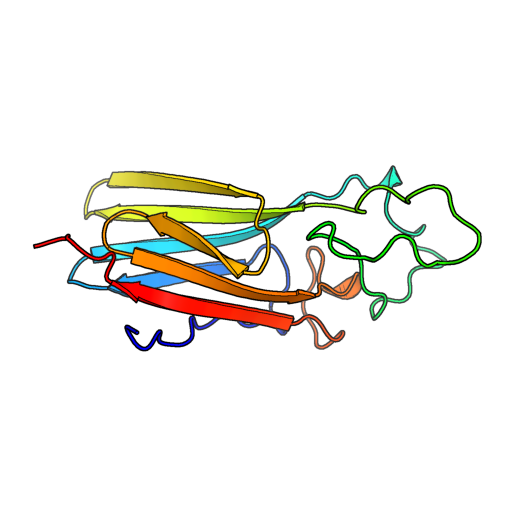72 ? 14.203 1.118 -8.370 1.00 85.38 72 GLN A CA 1
ATOM 529 C C . GLN A 1 72 ? 13.150 2.022 -7.711 1.00 85.38 72 GLN A C 1
ATOM 531 O O . GLN A 1 72 ? 12.879 3.112 -8.205 1.00 85.38 72 GLN A O 1
ATOM 536 N N . GLY A 1 73 ? 12.589 1.581 -6.583 1.00 89.56 73 GLY A N 1
ATOM 537 C CA . GLY A 1 73 ? 11.755 2.369 -5.690 1.00 89.56 73 GLY A CA 1
ATOM 538 C C . GLY A 1 73 ? 11.428 1.613 -4.404 1.00 89.56 73 GLY A C 1
ATOM 539 O O . GLY A 1 73 ? 12.007 0.567 -4.107 1.00 89.56 73 GLY A O 1
ATOM 540 N N . ILE A 1 74 ? 10.478 2.135 -3.637 1.00 93.62 74 ILE A N 1
ATOM 541 C CA . ILE A 1 74 ? 9.885 1.456 -2.485 1.00 93.62 74 ILE A CA 1
ATOM 542 C C . ILE A 1 74 ? 8.361 1.498 -2.580 1.00 93.62 74 ILE A C 1
ATOM 544 O O . ILE A 1 74 ? 7.775 2.541 -2.862 1.00 93.62 74 ILE A O 1
ATOM 548 N N . LEU A 1 75 ? 7.708 0.371 -2.302 1.00 95.69 75 LEU A N 1
ATOM 549 C CA . LEU A 1 75 ? 6.267 0.343 -2.074 1.00 95.69 75 LEU A CA 1
ATOM 550 C C . LEU A 1 75 ? 5.983 0.806 -0.643 1.00 95.69 75 LEU A C 1
ATOM 552 O O . LEU A 1 75 ? 6.565 0.291 0.318 1.00 95.69 75 LEU A O 1
ATOM 556 N N . VAL A 1 76 ? 5.084 1.771 -0.491 1.00 97.25 76 VAL A N 1
ATOM 557 C CA . VAL A 1 76 ? 4.703 2.337 0.801 1.00 97.25 76 VAL A CA 1
ATOM 558 C C . VAL A 1 76 ? 3.226 2.093 1.065 1.00 97.25 76 VAL A C 1
ATOM 560 O O . VAL A 1 76 ? 2.374 2.381 0.228 1.00 97.25 76 VAL A O 1
ATOM 563 N N . LEU A 1 77 ? 2.948 1.600 2.270 1.00 98.12 77 LEU A N 1
ATOM 564 C CA . LEU A 1 77 ? 1.616 1.485 2.846 1.00 98.12 77 LEU A CA 1
ATOM 565 C C . LEU A 1 77 ? 1.409 2.616 3.848 1.00 98.12 77 LEU A C 1
ATOM 567 O O . LEU A 1 77 ? 2.218 2.784 4.772 1.00 98.12 77 LEU A O 1
ATOM 571 N N . THR A 1 78 ? 0.298 3.334 3.720 1.00 98.50 78 THR A N 1
ATOM 572 C CA . THR A 1 78 ? -0.228 4.178 4.793 1.00 98.50 78 THR A CA 1
ATOM 573 C C . THR A 1 78 ? -1.607 3.718 5.222 1.00 98.50 78 THR A C 1
ATOM 575 O O . THR A 1 78 ? -2.435 3.351 4.390 1.00 98.50 78 THR A O 1
ATOM 578 N N . VAL A 1 79 ? -1.845 3.766 6.530 1.00 98.50 79 VAL A N 1
ATOM 579 C CA . VAL A 1 79 ? -3.150 3.488 7.126 1.00 98.50 79 VAL A CA 1
ATOM 580 C C . VAL A 1 79 ? -3.497 4.621 8.075 1.00 98.50 79 VAL A C 1
ATOM 582 O O . VAL A 1 79 ? -2.720 4.938 8.981 1.00 98.50 79 VAL A O 1
ATOM 585 N N . ASP A 1 80 ? -4.670 5.206 7.884 1.00 98.56 80 ASP A N 1
ATOM 586 C CA . ASP A 1 80 ? -5.300 6.143 8.804 1.00 98.56 80 ASP A CA 1
ATOM 587 C C . ASP A 1 80 ? -6.607 5.567 9.346 1.00 98.56 80 ASP A C 1
ATOM 589 O O . ASP A 1 80 ? -7.281 4.788 8.678 1.00 98.56 80 ASP A O 1
ATOM 593 N N . ARG A 1 81 ? -6.961 5.931 10.578 1.00 98.00 81 ARG A N 1
ATOM 594 C CA . ARG A 1 81 ? -8.304 5.739 11.121 1.00 98.00 81 ARG A CA 1
ATOM 595 C C . ARG A 1 81 ? -9.129 6.983 10.839 1.00 98.00 81 ARG A C 1
ATOM 597 O O . ARG A 1 81 ? -8.674 8.089 11.130 1.00 98.00 81 ARG A O 1
ATOM 604 N N . ARG A 1 82 ? -10.346 6.793 10.342 1.00 96.94 82 ARG A N 1
ATOM 605 C CA . ARG A 1 82 ? -11.322 7.856 10.111 1.00 96.94 82 ARG A CA 1
ATOM 606 C C . ARG A 1 82 ? -12.439 7.763 11.136 1.00 96.94 82 ARG A C 1
ATOM 608 O O . ARG A 1 82 ? -13.260 6.849 11.093 1.00 96.94 82 ARG A O 1
ATOM 615 N N . ASP A 1 83 ? -12.430 8.728 12.041 1.00 92.38 83 ASP A N 1
ATOM 616 C CA . ASP A 1 83 ? -13.492 9.005 12.999 1.00 92.38 83 ASP A CA 1
ATOM 617 C C . ASP A 1 83 ? -14.353 10.168 12.454 1.00 92.38 83 ASP A C 1
ATOM 619 O O . ASP A 1 83 ? -13.965 10.822 11.484 1.00 92.38 83 ASP A O 1
ATOM 623 N N . ALA A 1 84 ? -15.518 10.441 13.052 1.00 90.19 84 ALA A N 1
ATOM 624 C CA . ALA A 1 84 ? -16.461 11.449 12.538 1.00 90.19 84 ALA A CA 1
ATOM 625 C C . ALA A 1 84 ? -15.827 12.840 12.328 1.00 90.19 84 ALA A C 1
ATOM 627 O O . ALA A 1 84 ? -16.116 13.502 11.334 1.00 90.19 84 ALA A O 1
ATOM 628 N N . ASP A 1 85 ? -14.921 13.233 13.227 1.00 92.94 85 ASP A N 1
ATOM 629 C CA . ASP A 1 85 ? -14.325 14.573 13.255 1.00 92.94 85 ASP A CA 1
ATOM 630 C C . ASP A 1 85 ? -12.801 14.571 13.043 1.00 92.94 85 ASP A C 1
ATOM 632 O O . ASP A 1 85 ? -12.161 15.622 13.115 1.00 92.94 85 ASP A O 1
ATOM 636 N N . ALA A 1 86 ? -12.181 13.403 12.823 1.00 94.94 86 ALA A N 1
ATOM 637 C CA . ALA A 1 86 ? -10.725 13.289 12.806 1.00 94.94 86 ALA A CA 1
ATOM 638 C C . ALA A 1 86 ? -10.195 12.172 11.901 1.00 94.94 86 ALA A C 1
ATOM 640 O O . ALA A 1 86 ? -10.758 11.082 11.804 1.00 94.94 86 ALA A O 1
ATOM 641 N N . ILE A 1 87 ? -9.027 12.435 11.310 1.00 97.19 87 ILE A N 1
ATOM 642 C CA . ILE A 1 87 ? -8.198 11.438 10.631 1.00 97.19 87 ILE A CA 1
ATOM 643 C C . ILE A 1 87 ? -6.953 11.220 11.488 1.00 97.19 87 ILE A C 1
ATOM 645 O O . ILE A 1 87 ? -6.150 12.135 11.673 1.00 97.19 87 ILE A O 1
ATOM 649 N N . THR A 1 88 ? -6.794 10.011 12.022 1.00 98.06 88 THR A N 1
ATOM 650 C CA . THR A 1 88 ? -5.659 9.639 12.874 1.00 98.06 88 THR A CA 1
ATOM 651 C C . THR A 1 88 ? -4.702 8.740 12.091 1.00 98.06 88 THR A C 1
ATOM 653 O O . THR A 1 88 ? -5.070 7.606 11.785 1.00 98.06 88 THR A O 1
ATOM 656 N N . PRO A 1 89 ? -3.471 9.177 11.774 1.00 98.25 89 PRO A N 1
ATOM 657 C CA . PRO A 1 89 ? -2.499 8.313 11.113 1.00 98.25 89 PRO A CA 1
ATOM 658 C C . PRO A 1 89 ? -2.079 7.172 12.050 1.00 98.25 89 PRO A C 1
ATOM 660 O O . PRO A 1 89 ? -1.683 7.411 13.189 1.00 98.25 89 PRO A O 1
ATOM 663 N N . LEU A 1 90 ? -2.150 5.930 11.570 1.00 98.00 90 LEU A N 1
ATOM 664 C CA . LEU A 1 90 ? -1.788 4.732 12.336 1.00 98.00 90 LEU A CA 1
ATOM 665 C C . LEU A 1 90 ? -0.475 4.112 11.861 1.00 98.00 90 LEU A C 1
ATOM 667 O O . LEU A 1 90 ? 0.320 3.635 12.669 1.00 98.00 90 LEU A O 1
ATOM 671 N N . LEU A 1 91 ? -0.250 4.100 10.548 1.00 97.69 91 LEU A N 1
ATOM 672 C CA . LEU A 1 91 ? 0.890 3.431 9.935 1.00 97.69 91 LEU A CA 1
ATOM 673 C C . LEU A 1 91 ? 1.374 4.209 8.712 1.00 97.69 91 LEU A C 1
ATOM 675 O O . LEU A 1 91 ? 0.576 4.640 7.886 1.00 97.69 91 LEU A O 1
ATOM 679 N N . ARG A 1 92 ? 2.696 4.318 8.567 1.00 98.12 92 ARG A N 1
ATOM 680 C CA . ARG A 1 92 ? 3.374 4.640 7.306 1.00 98.12 92 ARG A CA 1
ATOM 681 C C . ARG A 1 92 ? 4.670 3.854 7.249 1.00 98.12 92 ARG A C 1
ATOM 683 O O . ARG A 1 92 ? 5.573 4.109 8.048 1.00 98.12 92 ARG A O 1
ATOM 690 N N . ARG A 1 93 ? 4.760 2.868 6.360 1.00 96.88 93 ARG A N 1
ATOM 691 C CA . ARG A 1 93 ? 5.919 1.969 6.288 1.00 96.88 93 ARG A CA 1
ATOM 692 C C . ARG A 1 93 ? 6.227 1.557 4.860 1.00 96.88 93 ARG A C 1
ATOM 694 O O . ARG A 1 93 ? 5.321 1.328 4.064 1.00 96.88 93 ARG A O 1
ATOM 701 N N . ARG A 1 94 ? 7.524 1.387 4.594 1.00 95.31 94 ARG A N 1
ATOM 702 C CA . ARG A 1 94 ? 7.989 0.577 3.470 1.00 95.31 94 ARG A CA 1
ATOM 703 C C . ARG A 1 94 ? 7.479 -0.853 3.645 1.00 95.31 94 ARG A C 1
ATOM 705 O O . ARG A 1 94 ? 7.577 -1.426 4.735 1.00 95.31 94 ARG A O 1
ATOM 712 N N . VAL A 1 95 ? 6.986 -1.407 2.553 1.00 93.19 95 VAL A N 1
ATOM 713 C CA . VAL A 1 95 ? 6.497 -2.774 2.453 1.00 93.19 95 VAL A CA 1
ATOM 714 C C . VAL A 1 95 ? 7.651 -3.720 2.132 1.00 93.19 95 VAL A C 1
ATOM 716 O O . VAL A 1 95 ? 8.515 -3.422 1.310 1.00 93.19 95 VAL A O 1
ATOM 719 N N . ILE A 1 96 ? 7.646 -4.862 2.804 1.00 91.00 96 ILE A N 1
ATOM 720 C CA . ILE A 1 96 ? 8.515 -6.012 2.598 1.00 91.00 96 ILE A CA 1
ATOM 721 C C . ILE A 1 96 ? 7.567 -7.219 2.572 1.00 91.00 96 ILE A C 1
ATOM 723 O O . ILE A 1 96 ? 6.890 -7.468 3.578 1.00 91.00 96 ILE A O 1
ATOM 727 N N . PRO A 1 97 ? 7.453 -7.932 1.441 1.00 90.94 97 PRO A N 1
ATOM 728 C CA . PRO A 1 97 ? 6.609 -9.115 1.344 1.00 90.94 97 PRO A CA 1
ATOM 729 C C . PRO A 1 97 ? 6.912 -10.148 2.436 1.00 90.94 97 PRO A C 1
ATOM 731 O O . PRO A 1 97 ? 8.048 -10.321 2.873 1.00 90.94 97 PRO A O 1
ATOM 734 N N . GLY A 1 98 ? 5.867 -10.813 2.922 1.00 89.62 98 GLY A N 1
ATOM 735 C CA . GLY A 1 98 ? 5.937 -11.775 4.022 1.00 89.62 98 GLY A CA 1
ATOM 736 C C . GLY A 1 98 ? 5.961 -11.156 5.423 1.00 89.62 98 GLY A C 1
ATOM 737 O O . GLY A 1 98 ? 5.708 -11.872 6.393 1.00 89.62 98 GLY A O 1
ATOM 738 N N . LEU A 1 99 ? 6.195 -9.844 5.567 1.00 91.75 99 LEU A N 1
ATOM 739 C CA . LEU A 1 99 ? 6.064 -9.172 6.860 1.00 91.75 99 LEU A CA 1
ATOM 740 C C . LEU A 1 99 ? 4.611 -8.816 7.182 1.00 91.75 99 LEU A C 1
ATOM 742 O O . LEU A 1 99 ? 3.789 -8.518 6.315 1.00 91.75 99 LEU A O 1
ATOM 746 N N . SER A 1 100 ? 4.325 -8.840 8.481 1.00 94.38 100 SER A N 1
ATOM 747 C CA . SER A 1 100 ? 3.048 -8.434 9.053 1.00 94.38 100 SER A CA 1
ATOM 748 C C . SER A 1 100 ? 3.106 -6.998 9.567 1.00 94.38 100 SER A C 1
ATOM 750 O O . SER A 1 100 ? 4.070 -6.604 10.226 1.00 94.38 100 SER A O 1
ATOM 752 N N . TYR A 1 101 ? 2.044 -6.238 9.327 1.00 95.69 101 TYR A N 1
ATOM 753 C CA . TYR A 1 101 ? 1.903 -4.844 9.725 1.00 95.69 101 TYR A CA 1
ATOM 754 C C . TYR A 1 101 ? 0.653 -4.666 10.579 1.00 95.69 101 TYR A C 1
ATOM 756 O O . TYR A 1 101 ? -0.453 -4.964 10.136 1.00 95.69 101 TYR A O 1
ATOM 764 N N . ALA A 1 102 ? 0.828 -4.157 11.796 1.00 96.19 102 ALA A N 1
ATOM 765 C CA . ALA A 1 102 ? -0.282 -3.801 12.670 1.00 96.19 102 ALA A CA 1
ATOM 766 C C . ALA A 1 102 ? -0.687 -2.334 12.455 1.00 96.19 102 ALA A C 1
ATOM 768 O O . ALA A 1 102 ? 0.173 -1.450 12.435 1.00 96.19 102 ALA A O 1
ATOM 769 N N . ALA A 1 103 ? -1.987 -2.074 12.326 1.00 96.56 103 ALA A N 1
ATOM 770 C CA . ALA A 1 103 ? -2.556 -0.731 12.235 1.00 96.56 103 ALA A CA 1
ATOM 771 C C . ALA A 1 103 ? -3.913 -0.684 12.953 1.00 96.56 103 ALA A C 1
ATOM 773 O O . ALA A 1 103 ? -4.945 -1.071 12.405 1.00 96.56 103 ALA A O 1
ATOM 774 N N . GLY A 1 104 ? -3.920 -0.218 14.204 1.00 94.50 104 GLY A N 1
ATOM 775 C CA . GLY A 1 104 ? -5.120 -0.276 15.041 1.00 94.50 104 GLY A CA 1
ATOM 776 C C . GLY A 1 104 ? -5.538 -1.728 15.280 1.00 94.50 104 GLY A C 1
ATOM 777 O O . GLY A 1 104 ? -4.753 -2.512 15.808 1.00 94.50 104 GLY A O 1
ATOM 778 N N . GLN A 1 105 ? -6.757 -2.089 14.872 1.00 94.88 105 GLN A N 1
ATOM 779 C CA . GLN A 1 105 ? -7.263 -3.466 14.975 1.00 94.88 105 GLN A CA 1
ATOM 780 C C . GLN A 1 105 ? -6.876 -4.346 13.777 1.00 94.88 105 GLN A C 1
ATOM 782 O O . GLN A 1 105 ? -7.161 -5.544 13.789 1.00 94.88 105 GLN A O 1
ATOM 787 N N . LEU A 1 106 ? -6.247 -3.773 12.747 1.00 96.19 106 LEU A N 1
ATOM 788 C CA . LEU A 1 106 ? -5.869 -4.490 11.535 1.00 96.19 106 LEU A CA 1
ATOM 789 C C . LEU A 1 106 ? -4.496 -5.144 11.673 1.00 96.19 106 LEU A C 1
ATOM 791 O O . LEU A 1 106 ? -3.534 -4.523 12.128 1.00 96.19 106 LEU A O 1
ATOM 795 N N . LEU A 1 107 ? -4.412 -6.371 11.178 1.00 96.62 107 LEU A N 1
ATOM 796 C CA . LEU A 1 107 ? -3.199 -7.060 10.774 1.00 96.62 107 LEU A CA 1
ATOM 797 C C . LEU A 1 107 ? -3.200 -7.148 9.245 1.00 96.62 107 LEU A C 1
ATOM 799 O O . LEU A 1 107 ? -4.123 -7.714 8.661 1.00 96.62 107 LEU A O 1
ATOM 803 N N . LEU A 1 108 ? -2.171 -6.601 8.607 1.00 96.88 108 LEU A N 1
ATOM 804 C CA . LEU A 1 108 ? -1.984 -6.601 7.157 1.00 96.88 108 LEU A CA 1
ATOM 805 C C . LEU A 1 108 ? -0.748 -7.428 6.804 1.00 96.88 108 LEU A C 1
ATOM 807 O O . LEU A 1 108 ? 0.299 -7.264 7.426 1.00 96.88 108 LEU A O 1
ATOM 811 N N . VAL A 1 109 ? -0.847 -8.295 5.800 1.00 96.19 109 VAL A N 1
ATOM 812 C CA . VAL A 1 109 ? 0.272 -9.112 5.310 1.00 96.19 109 VAL A CA 1
ATOM 813 C C . VAL A 1 109 ? 0.340 -8.989 3.802 1.00 96.19 109 VAL A C 1
ATOM 815 O O . VAL A 1 109 ? -0.563 -9.438 3.102 1.00 96.19 109 VAL A O 1
ATOM 818 N N . VAL A 1 110 ? 1.420 -8.407 3.291 1.00 94.69 110 VAL A N 1
ATOM 819 C CA . VAL A 1 110 ? 1.655 -8.363 1.844 1.00 94.69 110 VAL A CA 1
ATOM 820 C C . VAL A 1 110 ? 2.277 -9.689 1.433 1.00 94.69 110 VAL A C 1
ATOM 822 O O . VAL A 1 110 ? 3.393 -10.005 1.837 1.00 94.69 110 VAL A O 1
ATOM 825 N N . ARG A 1 111 ? 1.538 -10.489 0.667 1.00 93.00 111 ARG A N 1
ATOM 826 C CA . ARG A 1 111 ? 1.976 -11.814 0.207 1.00 93.00 111 ARG A CA 1
ATOM 827 C C . ARG A 1 111 ? 2.809 -11.710 -1.059 1.00 93.00 111 ARG A C 1
ATOM 829 O O . ARG A 1 111 ? 3.805 -12.411 -1.208 1.00 93.00 111 ARG A O 1
ATOM 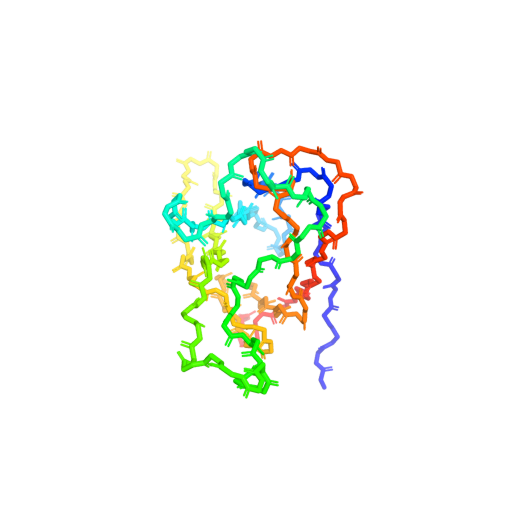836 N N . THR A 1 112 ? 2.419 -10.825 -1.967 1.00 91.06 112 THR A N 1
ATOM 837 C CA . THR A 1 112 ? 3.127 -10.583 -3.224 1.00 91.06 112 THR A CA 1
ATOM 838 C C . THR A 1 112 ? 2.957 -9.127 -3.618 1.00 91.06 112 THR A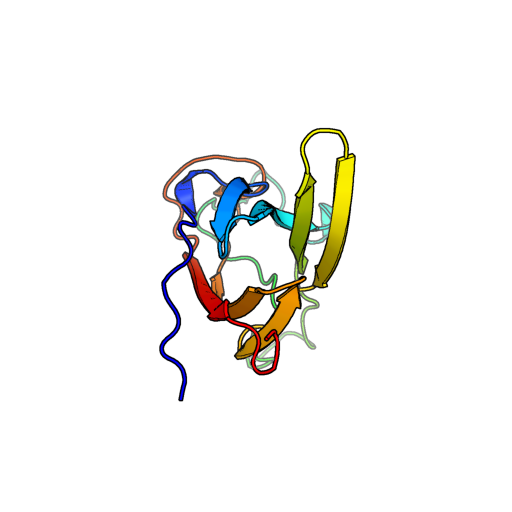 C 1
ATOM 840 O O . THR A 1 112 ? 1.874 -8.566 -3.468 1.00 91.06 112 THR A O 1
ATOM 843 N N . ALA A 1 113 ? 4.027 -8.520 -4.121 1.00 92.25 113 ALA A N 1
ATOM 844 C CA . ALA A 1 113 ? 4.000 -7.188 -4.700 1.00 92.25 113 ALA A CA 1
ATOM 845 C C . ALA A 1 11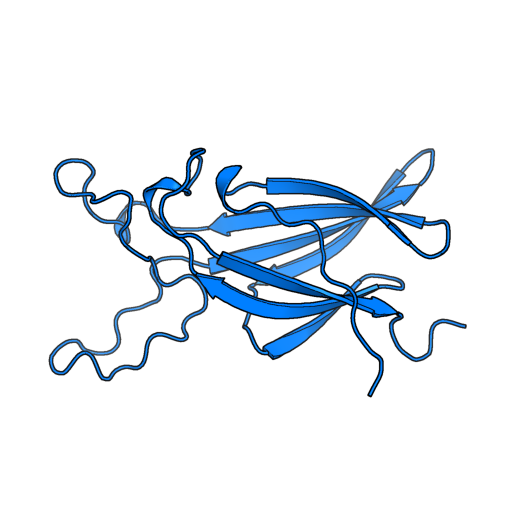3 ? 4.910 -7.164 -5.930 1.00 92.25 113 ALA A C 1
ATOM 847 O O . ALA A 1 113 ? 6.076 -7.547 -5.875 1.00 92.25 113 ALA A O 1
ATOM 848 N N . THR A 1 114 ? 4.361 -6.753 -7.060 1.00 91.81 114 THR A N 1
ATOM 849 C CA . THR A 1 114 ? 5.036 -6.640 -8.350 1.00 91.81 114 THR A CA 1
ATOM 850 C C . THR A 1 114 ? 4.410 -5.457 -9.058 1.00 91.81 114 THR A C 1
ATOM 852 O O . THR A 1 114 ? 3.198 -5.433 -9.232 1.00 91.81 114 THR A O 1
ATOM 855 N N . ILE A 1 115 ? 5.205 -4.456 -9.424 1.00 94.12 115 ILE A N 1
ATOM 856 C CA . ILE A 1 115 ? 4.681 -3.220 -10.005 1.00 94.12 115 ILE A CA 1
ATOM 857 C C . ILE A 1 115 ? 5.291 -3.032 -11.386 1.00 94.12 115 ILE A C 1
ATOM 859 O O . ILE A 1 115 ? 6.514 -2.985 -11.539 1.00 94.12 115 ILE A O 1
ATOM 863 N N . ALA A 1 116 ? 4.425 -2.946 -12.388 1.00 94.88 116 ALA A N 1
ATOM 864 C CA . ALA A 1 116 ? 4.793 -2.583 -13.741 1.00 94.88 116 ALA A CA 1
ATOM 865 C C . ALA A 1 116 ? 5.003 -1.067 -13.838 1.00 94.88 116 ALA A C 1
ATOM 867 O O . ALA A 1 116 ? 4.289 -0.278 -13.217 1.00 94.88 116 ALA A O 1
ATOM 868 N N . LEU A 1 117 ? 5.975 -0.656 -14.649 1.00 94.06 117 LEU A N 1
ATOM 869 C CA . LEU A 1 117 ? 6.333 0.743 -14.865 1.00 94.06 117 LEU A CA 1
ATOM 870 C C . LEU A 1 117 ? 5.130 1.588 -15.310 1.00 94.06 117 LEU A C 1
ATOM 872 O O . LEU A 1 117 ? 4.968 2.712 -14.844 1.00 94.06 117 LEU A O 1
ATOM 876 N N . GLY A 1 118 ? 4.265 1.038 -16.165 1.00 94.50 118 GLY A N 1
ATOM 877 C CA . GLY A 1 118 ? 3.060 1.702 -16.666 1.00 94.50 118 GLY A CA 1
ATOM 878 C C . GLY A 1 118 ? 1.995 1.962 -15.598 1.00 94.50 118 GLY A C 1
ATOM 879 O O . GLY A 1 118 ? 1.152 2.833 -15.793 1.00 94.50 118 GLY A O 1
ATOM 880 N N . ASN A 1 119 ? 2.053 1.260 -14.459 1.00 96.19 119 ASN A N 1
ATOM 881 C CA . ASN A 1 119 ? 1.166 1.500 -13.320 1.00 96.19 119 ASN A CA 1
ATOM 882 C C . ASN A 1 119 ? 1.707 2.551 -12.339 1.00 96.19 119 ASN A C 1
ATOM 884 O O . ASN A 1 119 ? 1.049 2.849 -11.343 1.00 96.19 119 ASN A O 1
ATOM 888 N N . LEU A 1 120 ? 2.877 3.149 -12.595 1.00 94.50 120 LEU A N 1
ATOM 889 C CA . LEU A 1 120 ? 3.333 4.320 -11.845 1.00 94.50 120 LEU A CA 1
ATOM 890 C C . LEU A 1 120 ? 2.576 5.560 -12.312 1.00 94.50 120 LEU A C 1
ATOM 892 O O . LEU A 1 120 ? 2.778 6.043 -13.423 1.00 94.50 120 LEU A O 1
ATOM 896 N N . ASN A 1 121 ? 1.727 6.098 -11.441 1.00 92.44 121 ASN A N 1
ATOM 897 C CA . ASN A 1 121 ? 0.862 7.250 -11.699 1.00 92.44 121 ASN A CA 1
ATOM 898 C C . ASN A 1 121 ? -0.045 7.083 -12.936 1.00 92.44 121 ASN A C 1
ATOM 900 O O . ASN A 1 121 ? -0.453 8.077 -13.538 1.00 92.44 121 ASN A O 1
ATOM 904 N N . GLY A 1 122 ? -0.351 5.843 -13.328 1.00 92.38 122 GLY A N 1
ATOM 905 C CA . GLY A 1 122 ? -1.107 5.520 -14.534 1.00 92.38 122 GLY A CA 1
ATOM 906 C C . GLY A 1 122 ? -1.991 4.291 -14.353 1.00 92.38 122 GLY A C 1
ATOM 907 O O . GLY A 1 122 ? -1.657 3.380 -13.598 1.00 92.38 122 GLY A O 1
ATOM 908 N N . THR A 1 123 ? -3.121 4.272 -15.057 1.00 95.50 123 THR A N 1
ATOM 909 C CA . THR A 1 123 ? -4.069 3.154 -15.065 1.00 95.50 123 THR A CA 1
ATOM 910 C C . THR A 1 123 ? -3.811 2.214 -16.244 1.00 95.50 123 THR A C 1
ATOM 912 O O . THR A 1 123 ? -3.330 2.634 -17.303 1.00 95.50 123 THR A O 1
ATOM 915 N N . GLY A 1 124 ? -4.164 0.939 -16.081 1.00 95.56 124 GLY A N 1
ATOM 916 C CA . GLY A 1 124 ? -4.149 -0.071 -17.139 1.00 95.56 124 GLY A CA 1
ATOM 917 C C . GLY A 1 124 ? -3.549 -1.412 -16.720 1.00 95.56 124 GLY A C 1
ATOM 918 O O . GLY A 1 124 ? -2.790 -1.509 -15.758 1.00 95.56 124 GLY A O 1
ATOM 919 N N . SER A 1 125 ? -3.862 -2.450 -17.490 1.00 96.38 125 SER A N 1
ATOM 920 C CA . SER A 1 125 ? -3.420 -3.820 -17.225 1.00 96.38 125 SER A CA 1
ATOM 921 C C . SER A 1 125 ? -2.009 -4.073 -17.770 1.00 96.38 125 SER A C 1
ATOM 923 O O . SER A 1 125 ? -1.833 -4.683 -18.826 1.00 96.38 125 SER A O 1
ATOM 925 N N . TYR A 1 126 ? -0.982 -3.593 -17.063 1.00 96.00 126 TYR A N 1
ATOM 926 C CA . TYR A 1 126 ? 0.430 -3.772 -17.449 1.00 96.00 126 TYR A CA 1
ATOM 927 C C . TYR A 1 126 ? 1.132 -4.934 -16.730 1.00 96.00 126 TYR A C 1
ATOM 929 O O . TYR A 1 126 ? 2.318 -5.168 -16.956 1.00 96.00 126 TYR A O 1
ATOM 937 N N . GLY A 1 127 ? 0.407 -5.676 -15.886 1.00 94.06 127 GLY A N 1
ATOM 938 C CA . GLY A 1 127 ? 0.926 -6.844 -15.165 1.00 94.06 127 GLY A CA 1
ATOM 939 C C . GLY A 1 127 ? 1.347 -6.575 -13.718 1.00 94.06 127 GLY A C 1
ATOM 940 O O . GLY A 1 127 ? 2.068 -7.389 -13.140 1.00 94.06 127 GLY A O 1
ATOM 941 N N . SER A 1 128 ? 0.912 -5.461 -13.121 1.00 95.81 128 SER A N 1
ATOM 942 C CA . SER A 1 128 ? 1.072 -5.248 -11.680 1.00 95.81 128 SER A CA 1
ATOM 943 C C . SER A 1 128 ? 0.240 -6.247 -10.872 1.00 95.81 128 SER A C 1
ATOM 945 O O . SER A 1 128 ? -0.867 -6.616 -11.252 1.00 95.81 128 SER A O 1
ATOM 947 N N . VAL A 1 129 ? 0.767 -6.667 -9.726 1.00 94.81 129 VAL A N 1
ATOM 948 C CA . VAL A 1 129 ? 0.114 -7.551 -8.760 1.00 94.81 129 VAL A CA 1
ATOM 949 C C . VAL A 1 129 ? 0.417 -7.033 -7.364 1.00 94.81 129 VAL A C 1
ATOM 951 O O . VAL A 1 129 ? 1.576 -6.820 -7.010 1.00 94.81 129 VAL A O 1
ATOM 954 N N . LEU A 1 130 ? -0.611 -6.879 -6.539 1.00 95.38 130 LEU A N 1
ATOM 955 C CA . LEU A 1 130 ? -0.452 -6.588 -5.121 1.00 95.38 130 LEU A CA 1
ATOM 956 C C . LEU A 1 130 ? -1.478 -7.409 -4.335 1.00 95.38 130 LEU A C 1
ATOM 958 O O . LEU A 1 130 ? -2.653 -7.068 -4.270 1.00 95.38 130 LEU A O 1
ATOM 962 N N . ASP A 1 131 ? -1.016 -8.523 -3.767 1.00 95.56 131 ASP A N 1
ATOM 963 C CA . ASP A 1 131 ? -1.832 -9.415 -2.943 1.00 95.56 131 ASP A CA 1
ATOM 964 C C . ASP A 1 131 ? -1.586 -9.122 -1.464 1.00 95.56 131 ASP A C 1
ATOM 966 O O . ASP A 1 131 ? -0.476 -9.293 -0.941 1.00 95.56 131 ASP A O 1
ATOM 970 N N . VAL A 1 132 ? -2.645 -8.682 -0.788 1.00 96.81 132 VAL A N 1
ATOM 971 C CA . VAL A 1 132 ? -2.609 -8.266 0.610 1.00 96.81 132 VAL A CA 1
ATOM 972 C C . VAL A 1 132 ? -3.684 -9.012 1.386 1.00 96.81 132 VAL A C 1
ATOM 974 O O . VAL A 1 132 ? -4.876 -8.904 1.104 1.00 96.81 132 VAL A O 1
ATOM 977 N N . GLY A 1 133 ? -3.252 -9.760 2.396 1.00 97.06 133 GLY A N 1
ATOM 978 C CA . GLY A 1 133 ? -4.125 -10.317 3.416 1.00 97.06 133 GLY A CA 1
ATOM 979 C C . GLY A 1 133 ? -4.438 -9.279 4.492 1.00 97.06 133 GLY A C 1
ATOM 980 O O . GLY A 1 133 ? -3.553 -8.535 4.914 1.00 97.06 133 GLY A O 1
ATOM 981 N N . VAL A 1 134 ? -5.677 -9.260 4.972 1.00 96.69 134 VAL A N 1
ATOM 982 C CA . VAL A 1 134 ? -6.143 -8.440 6.091 1.00 96.69 134 VAL A CA 1
ATOM 983 C C . VAL A 1 134 ? -6.918 -9.295 7.091 1.00 96.69 134 VAL A C 1
ATOM 985 O O . VAL A 1 134 ? -7.683 -10.187 6.725 1.00 96.69 134 VAL A O 1
ATOM 988 N N . GLY A 1 135 ? -6.719 -9.032 8.376 1.00 95.38 135 GLY A N 1
ATOM 989 C CA . GLY A 1 135 ? -7.430 -9.708 9.454 1.00 95.38 135 GLY A CA 1
ATOM 990 C C . GLY A 1 135 ? -7.297 -8.972 10.784 1.00 95.38 135 GLY A C 1
ATOM 991 O O . GLY A 1 135 ? -6.724 -7.883 10.829 1.00 95.38 135 GLY A O 1
ATOM 992 N N . PRO A 1 136 ? -7.824 -9.542 11.877 1.00 94.56 136 PRO A N 1
ATOM 993 C CA . PRO A 1 136 ? -7.700 -8.950 13.201 1.00 94.56 136 PRO A CA 1
ATOM 994 C C . PRO A 1 136 ? -6.268 -9.061 13.738 1.00 94.56 136 PRO A C 1
ATOM 996 O O . PRO A 1 136 ? -5.625 -10.109 13.624 1.00 94.56 136 PRO A O 1
ATOM 999 N N . MET A 1 137 ? -5.794 -8.011 14.407 1.00 90.56 137 MET A N 1
ATOM 1000 C CA . MET A 1 137 ? -4.602 -8.088 15.248 1.00 90.56 137 MET A CA 1
ATOM 1001 C C . MET A 1 137 ? -4.912 -8.909 16.508 1.00 90.56 137 MET A C 1
ATOM 1003 O O . MET A 1 137 ? -5.831 -8.591 17.264 1.00 90.56 137 MET A O 1
ATOM 1007 N N . ALA A 1 138 ? -4.153 -9.982 16.745 1.00 74.38 138 ALA A N 1
ATOM 1008 C CA . ALA A 1 138 ? -4.332 -10.821 17.929 1.00 74.38 138 ALA A CA 1
ATOM 1009 C C . ALA A 1 138 ? -4.124 -9.999 19.217 1.00 74.38 138 ALA A C 1
ATOM 1011 O O . ALA A 1 138 ? -3.086 -9.359 19.378 1.00 74.38 138 ALA A O 1
ATOM 1012 N N . GLY A 1 139 ? -5.106 -10.031 20.126 1.00 62.56 139 GLY A N 1
ATOM 1013 C CA . GLY A 1 139 ? -5.075 -9.304 21.404 1.00 62.56 139 GLY A CA 1
ATOM 1014 C C . GLY A 1 139 ? -5.834 -7.971 21.430 1.00 62.56 139 GLY A C 1
ATOM 1015 O O . GLY A 1 139 ? -5.820 -7.306 22.459 1.00 62.56 139 GLY A O 1
ATOM 1016 N N . ALA A 1 140 ? -6.512 -7.584 20.344 1.00 53.38 140 ALA A N 1
ATOM 1017 C CA . ALA A 1 140 ? -7.469 -6.478 20.351 1.00 53.38 140 ALA A CA 1
ATOM 1018 C C . ALA A 1 140 ? -8.846 -6.972 20.837 1.00 53.38 140 ALA A C 1
ATOM 1020 O O . ALA A 1 140 ? -9.727 -7.262 20.028 1.00 53.38 140 ALA A O 1
ATOM 1021 N N . ALA A 1 141 ? -8.998 -7.128 22.151 1.00 42.41 141 ALA A N 1
ATOM 1022 C CA . ALA A 1 141 ? -10.276 -7.333 22.834 1.00 42.41 141 ALA A CA 1
ATOM 1023 C C . ALA A 1 141 ? -10.385 -6.345 23.997 1.00 42.41 141 ALA A C 1
ATOM 1025 O O . ALA A 1 141 ? -9.356 -6.154 24.686 1.00 42.41 141 ALA A O 1
#